Protein AF-A0A4W5KDA5-F1 (afdb_monomer_lite)

Foldseek 3Di:
DVVVVVVVVCVVVCVVVVVVVVVVVVVVVVVVVVVVVVVPPDPCVVVVCVVVVVVVVVVVVVVLLVVVLVVLVVVVVDDPVRVVVVVVVVVVVVVVVVVVVVVVVVVVCVVVVPPPPDPPPDDDDDPPPPCDPVNVVVVVVCVVPPPPPPPPDDDPCPVVCVSVVVVVVVVVVVVVVVVVVVD

Secondary structure (DSSP, 8-state):
-HHHHHHHHHHHHHHHSHHHHHHHHHHHHHHHHHHHHHHTT-TTHHHHHHHHHHHHHHHHHHHHHHHHHHHHHHHHTS-HHHHHHHHHHHHHHHHHHHHHHHHHHHHHHHHH-TTTT----------S----HHHHHHHHHHHHH-GGGGGGS-SSTHHHHHHHHHHHHHHHHHHHHHHHTT-

Organism: NCBI:txid62062

Radius of gyration: 25.66 Å; chains: 1; bounding box: 56×42×74 Å

Sequence (183 aa):
MVSVKVWAYIKGYCKRNGLLTLSVIAVVSGCVLGFSLRSFNLSTQIYFSFPGELLMRMLKMLILPLITSSLMSGLSAMDTKASGRLGVLTITYYLWTTFIAVIVGIILVLVIHPGTGTEKDGHRGGSGPVMTSADALLDLIRYICTPASIYAHTDESDLFLFVFSSGSLAVLWFCVDLIILNQ

InterPro domains:
  IPR001991 Sodium:dicarboxylate symporter [PF00375] (20-163)
  IPR018107 Sodium:dicarboxylate symporter, conserved site [PS00713] (51-65)
  IPR036458 Sodium:dicarboxylate symporter superfamily [G3DSA:1.10.3860.10] (9-165)
  IPR036458 Sodium:dicarboxylate symporter superfamily [SSF118215] (20-165)
  IPR050746 Dicarboxylate/Amino Acid:Cation Symporter [PTHR11958] (9-147)

pLDDT: mean 72.82, std 15.21, range [41.81, 96.31]

Structure (mmCIF, N/CA/C/O backbone):
data_AF-A0A4W5KDA5-F1
#
_entry.id   AF-A0A4W5KDA5-F1
#
loop_
_atom_site.group_PDB
_atom_site.id
_atom_site.type_symbol
_atom_site.label_atom_id
_atom_site.label_alt_id
_atom_site.label_comp_id
_atom_site.label_asym_id
_atom_site.label_entity_id
_atom_site.label_seq_id
_atom_site.pdbx_PDB_ins_code
_atom_site.Cartn_x
_atom_site.Cartn_y
_atom_site.Cartn_z
_atom_site.occupancy
_atom_site.B_iso_or_equiv
_atom_site.auth_seq_id
_atom_site.auth_comp_id
_atom_site.auth_asym_id
_atom_site.auth_atom_id
_atom_site.pdbx_PDB_model_num
ATOM 1 N N . MET A 1 1 ? -18.537 6.347 -42.071 1.00 50.06 1 MET A N 1
ATOM 2 C CA . MET A 1 1 ? -19.867 6.395 -41.411 1.00 50.06 1 MET A CA 1
ATOM 3 C C . MET A 1 1 ? -19.903 5.727 -40.022 1.00 50.06 1 MET A C 1
ATOM 5 O O . MET A 1 1 ? -20.682 6.164 -39.186 1.00 50.06 1 MET A O 1
ATOM 9 N N . VAL A 1 2 ? -19.040 4.739 -39.724 1.00 55.47 2 VAL A N 1
ATOM 10 C CA . VAL A 1 2 ? -18.979 4.035 -38.415 1.00 55.47 2 VAL A CA 1
ATOM 11 C C . VAL A 1 2 ? -18.413 4.899 -37.269 1.00 55.47 2 VAL A C 1
ATOM 13 O O . VAL A 1 2 ? -18.947 4.878 -36.164 1.00 55.47 2 VAL A O 1
ATOM 16 N N . SER A 1 3 ? -17.403 5.734 -37.545 1.00 54.75 3 SER A N 1
ATOM 17 C CA . SER A 1 3 ? -16.702 6.541 -36.524 1.00 54.75 3 SER A CA 1
ATOM 18 C C . SER A 1 3 ? -17.601 7.564 -35.795 1.00 54.75 3 SER A C 1
ATOM 20 O O . SER A 1 3 ? -17.426 7.835 -34.611 1.00 54.75 3 SER A O 1
ATOM 22 N N . VAL A 1 4 ? -18.638 8.081 -36.466 1.00 60.59 4 VAL A N 1
ATOM 23 C CA . VAL A 1 4 ? -19.520 9.130 -35.909 1.00 60.59 4 VAL A CA 1
ATOM 24 C C . VAL A 1 4 ? -20.564 8.552 -34.941 1.00 60.59 4 VAL A C 1
ATOM 26 O O . VAL A 1 4 ? -20.890 9.170 -33.929 1.00 60.59 4 VAL A O 1
ATOM 29 N N . LYS A 1 5 ? -21.054 7.331 -35.206 1.00 56.28 5 LYS A N 1
ATOM 30 C CA . LYS A 1 5 ? -22.003 6.618 -34.328 1.00 56.28 5 LYS A CA 1
ATOM 31 C C . LYS A 1 5 ? -21.339 6.190 -33.013 1.00 56.28 5 LYS A C 1
ATOM 33 O O . LYS A 1 5 ? -21.940 6.320 -31.950 1.00 56.28 5 LYS A O 1
ATOM 38 N N . VAL A 1 6 ? -20.081 5.750 -33.093 1.00 66.38 6 VAL A N 1
ATOM 39 C CA . VAL A 1 6 ? -19.247 5.399 -31.933 1.00 66.38 6 VAL A CA 1
ATOM 40 C C . VAL A 1 6 ? -19.005 6.623 -31.043 1.00 66.38 6 VAL A C 1
ATOM 42 O O . VAL A 1 6 ? -19.158 6.538 -29.826 1.00 66.38 6 VAL A O 1
ATOM 45 N N . TRP A 1 7 ? -18.742 7.790 -31.640 1.00 57.78 7 TRP A N 1
ATOM 46 C CA . TRP A 1 7 ? -18.537 9.041 -30.903 1.00 57.78 7 TRP A CA 1
ATOM 47 C C . TRP A 1 7 ? -19.772 9.468 -30.094 1.00 57.78 7 TRP A C 1
ATOM 49 O O . TRP A 1 7 ? -19.653 9.880 -28.939 1.00 57.78 7 TRP A O 1
ATOM 59 N N . ALA A 1 8 ? -20.974 9.336 -30.663 1.00 61.31 8 ALA A N 1
ATOM 60 C CA . ALA A 1 8 ? -22.219 9.668 -29.968 1.00 61.31 8 ALA A CA 1
ATOM 61 C C . ALA A 1 8 ? -22.507 8.718 -28.787 1.00 61.31 8 ALA A C 1
ATOM 63 O O . ALA A 1 8 ? -22.964 9.165 -27.733 1.00 61.31 8 ALA A O 1
ATOM 64 N N . TYR A 1 9 ? -22.178 7.430 -28.932 1.00 63.41 9 TYR A N 1
ATOM 65 C CA . TYR A 1 9 ? -22.349 6.424 -27.880 1.00 63.41 9 TYR A CA 1
ATOM 66 C C . TYR A 1 9 ? -21.375 6.639 -26.710 1.00 63.41 9 TYR A C 1
ATOM 68 O O . TYR A 1 9 ? -21.785 6.659 -25.547 1.00 63.41 9 TYR A O 1
ATOM 76 N N . ILE A 1 10 ? -20.100 6.910 -27.017 1.00 65.31 10 ILE A N 1
ATOM 77 C CA . ILE A 1 10 ? -19.066 7.251 -26.027 1.00 65.31 10 ILE A CA 1
ATOM 78 C C . ILE A 1 10 ? -19.454 8.515 -25.254 1.00 65.31 10 ILE A C 1
ATOM 80 O O . ILE A 1 10 ? -19.334 8.550 -24.032 1.00 65.31 10 ILE A O 1
ATOM 84 N N . LYS A 1 11 ? -19.988 9.538 -25.933 1.00 63.16 11 LYS A N 1
ATOM 85 C CA . LYS A 1 11 ? -20.404 10.798 -25.296 1.00 63.16 11 LYS A CA 1
ATOM 86 C C . LYS A 1 11 ? -21.561 10.605 -24.304 1.00 63.16 11 LYS A C 1
ATOM 88 O O . LYS A 1 11 ? -21.590 11.265 -23.268 1.00 63.16 11 LYS A O 1
ATOM 93 N N . GLY A 1 12 ? -22.482 9.678 -24.587 1.00 63.09 12 GLY A N 1
ATOM 94 C CA . GLY A 1 12 ? -23.579 9.309 -23.684 1.00 63.09 12 GLY A CA 1
ATOM 95 C C . GLY A 1 12 ? -23.128 8.495 -22.464 1.00 63.09 12 GLY A C 1
ATOM 96 O O . GLY A 1 12 ? -23.604 8.738 -21.355 1.00 63.09 12 GLY A O 1
ATOM 97 N N . TYR A 1 13 ? -22.176 7.573 -22.646 1.00 64.06 13 TYR A N 1
ATOM 98 C CA . TYR A 1 13 ? -21.586 6.778 -21.558 1.00 64.06 13 TYR A CA 1
ATOM 99 C C . TYR A 1 13 ? -20.669 7.613 -20.649 1.00 64.06 13 TYR A C 1
ATOM 101 O O . TYR A 1 13 ? -20.739 7.498 -19.425 1.00 64.06 13 TYR A O 1
ATOM 109 N N . CYS A 1 14 ? -19.875 8.517 -21.231 1.00 61.03 14 CYS A N 1
ATOM 110 C CA . CYS A 1 14 ? -18.950 9.397 -20.511 1.00 61.03 14 CYS A CA 1
ATOM 111 C C . CYS A 1 14 ? -19.680 10.389 -19.583 1.00 61.03 14 CYS A C 1
ATOM 113 O O . CYS A 1 14 ? -19.146 10.791 -18.557 1.00 61.03 14 CYS A O 1
ATOM 115 N N . LYS A 1 15 ? -20.943 10.731 -19.871 1.00 64.25 15 LYS A N 1
ATOM 116 C CA . LYS A 1 15 ? -21.752 11.592 -18.991 1.00 64.25 15 LYS A CA 1
ATOM 117 C C . LYS A 1 15 ? -22.263 10.872 -17.731 1.00 64.25 15 LYS A C 1
ATOM 119 O O . LYS A 1 15 ? -22.527 11.535 -16.736 1.00 64.25 15 LYS A O 1
ATOM 124 N N . ARG A 1 16 ? -22.407 9.539 -17.762 1.00 76.44 16 ARG A N 1
ATOM 125 C CA . ARG A 1 16 ? -22.838 8.734 -16.598 1.00 76.44 16 ARG A CA 1
ATOM 126 C C . ARG A 1 16 ? -21.670 8.148 -15.807 1.00 76.44 16 ARG A C 1
ATOM 128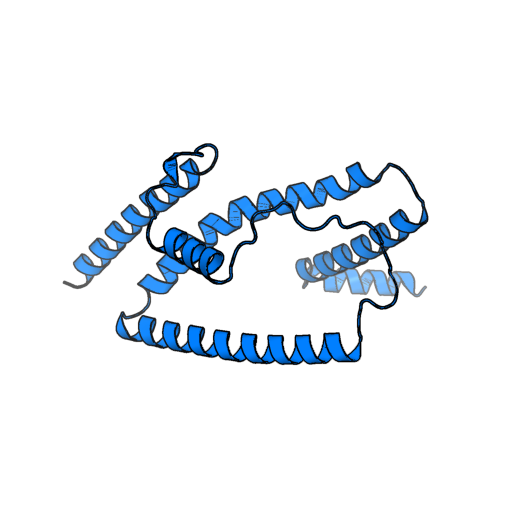 O O . ARG A 1 16 ? -21.709 8.173 -14.587 1.00 76.44 16 ARG A O 1
ATOM 135 N N . ASN A 1 17 ? -20.625 7.681 -16.492 1.00 81.12 17 ASN A N 1
ATOM 136 C CA . ASN A 1 17 ? -19.476 6.990 -15.891 1.00 81.12 17 ASN A CA 1
ATOM 137 C C . ASN A 1 17 ? -18.153 7.711 -16.212 1.00 81.12 17 ASN A C 1
ATOM 139 O O . ASN A 1 17 ? -17.156 7.080 -16.579 1.00 81.12 17 ASN A O 1
ATOM 143 N N . GLY A 1 18 ? -18.161 9.045 -16.139 1.00 76.88 18 GLY A N 1
ATOM 144 C CA . GLY A 1 18 ? -17.074 9.898 -16.633 1.00 76.88 18 GLY A CA 1
ATOM 145 C C . GLY A 1 18 ? -15.719 9.622 -15.991 1.00 76.88 18 GLY A C 1
ATOM 146 O O . GLY A 1 18 ? -14.739 9.455 -16.709 1.00 76.88 18 GLY A O 1
ATOM 147 N N . LEU A 1 19 ? -15.665 9.483 -14.662 1.00 83.31 19 LEU A N 1
ATOM 148 C CA . LEU A 1 19 ? -14.407 9.272 -13.931 1.00 83.31 19 LEU A CA 1
ATOM 149 C C . LEU A 1 19 ? -13.746 7.929 -14.273 1.00 83.31 19 LEU A C 1
ATOM 151 O O . LEU A 1 19 ? -12.569 7.898 -14.620 1.00 83.31 19 LEU A O 1
ATOM 155 N N . LEU A 1 20 ? -14.516 6.836 -14.256 1.00 86.56 20 LEU A N 1
ATOM 156 C CA . LEU A 1 20 ? -14.006 5.491 -1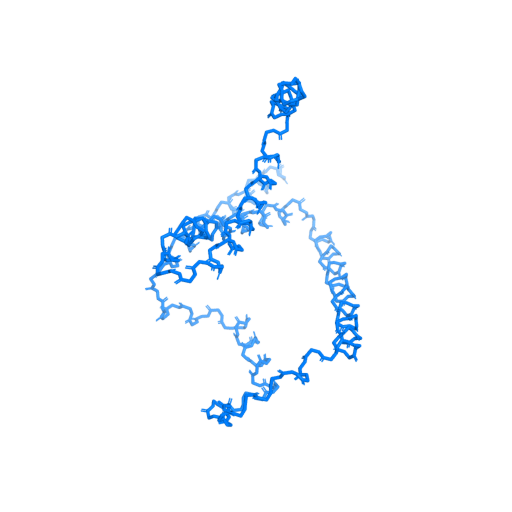4.555 1.00 86.56 20 LEU A CA 1
ATOM 157 C C . LEU A 1 20 ? -13.475 5.393 -15.989 1.00 86.56 20 LEU A C 1
ATOM 159 O O . LEU A 1 20 ? -12.399 4.848 -16.226 1.00 86.56 20 LEU A O 1
ATOM 163 N N . THR A 1 21 ? -14.214 5.956 -16.948 1.00 85.56 21 THR A N 1
ATOM 164 C CA . THR A 1 21 ? -13.823 5.911 -18.363 1.00 85.56 21 THR A CA 1
ATOM 165 C C . THR A 1 21 ? -12.542 6.718 -18.601 1.00 85.56 21 THR A C 1
ATOM 167 O O . THR A 1 21 ? -11.670 6.283 -19.350 1.00 85.56 21 THR A O 1
ATOM 170 N N . LEU A 1 22 ? -12.386 7.858 -17.921 1.00 85.62 22 LEU A N 1
ATOM 171 C CA . LEU A 1 22 ? -11.205 8.716 -18.026 1.00 85.62 22 LEU A CA 1
ATOM 172 C C . LEU A 1 22 ? -9.959 8.043 -17.423 1.00 85.62 22 LEU A C 1
ATOM 174 O O . LEU A 1 22 ? -8.903 8.078 -18.051 1.00 85.62 22 LEU A O 1
ATOM 178 N N . SER A 1 23 ? -10.083 7.341 -16.288 1.00 89.81 23 SER A N 1
ATOM 179 C CA . SER A 1 23 ? -8.983 6.554 -15.701 1.00 89.81 23 SER A CA 1
ATOM 180 C C . SER A 1 23 ? -8.512 5.426 -16.621 1.00 89.81 23 SER A C 1
ATOM 182 O O . SER A 1 23 ? -7.310 5.247 -16.806 1.00 89.81 23 SER A O 1
ATOM 184 N N . VAL A 1 24 ? -9.437 4.696 -17.252 1.00 89.94 24 VAL A N 1
ATOM 185 C CA . VAL A 1 24 ? -9.079 3.620 -18.192 1.00 89.94 24 VAL A CA 1
ATOM 186 C C . VAL A 1 24 ? -8.373 4.185 -19.430 1.00 89.94 24 VAL A C 1
ATOM 188 O O . VAL A 1 24 ? -7.333 3.667 -19.831 1.00 89.94 24 VAL A O 1
ATOM 191 N N . ILE A 1 25 ? -8.877 5.283 -20.006 1.00 88.94 25 ILE A N 1
ATOM 192 C CA . ILE A 1 25 ? -8.243 5.949 -21.157 1.00 88.94 25 ILE A CA 1
ATOM 193 C C . ILE A 1 25 ? -6.855 6.502 -20.785 1.00 88.94 25 ILE A C 1
ATOM 195 O O . ILE A 1 25 ? -5.931 6.429 -21.598 1.00 88.94 25 ILE A O 1
ATOM 199 N N . ALA A 1 26 ? -6.673 7.012 -19.564 1.00 88.06 26 ALA A N 1
ATOM 200 C CA . ALA A 1 26 ? -5.381 7.495 -19.080 1.00 88.06 26 ALA A CA 1
ATOM 201 C C . ALA A 1 26 ? -4.348 6.362 -18.952 1.00 88.06 26 ALA A C 1
ATOM 203 O O . ALA A 1 26 ? -3.217 6.522 -19.401 1.00 88.06 26 ALA A O 1
ATOM 204 N N . VAL A 1 27 ? -4.738 5.194 -18.426 1.00 91.00 27 VAL A N 1
ATOM 205 C CA . VAL A 1 27 ? -3.844 4.025 -18.336 1.00 91.00 27 VAL A CA 1
ATOM 206 C C . VAL A 1 27 ? -3.473 3.517 -19.727 1.00 91.00 27 VAL A C 1
ATOM 208 O O . VAL A 1 27 ? -2.295 3.328 -20.016 1.00 91.00 27 VAL A O 1
ATOM 211 N N . VAL A 1 28 ? -4.455 3.355 -20.621 1.00 91.88 28 VAL A N 1
ATOM 212 C CA . VAL A 1 28 ? -4.205 2.865 -21.986 1.00 91.88 28 VAL A CA 1
ATOM 213 C C . VAL A 1 28 ? -3.315 3.837 -22.763 1.00 91.88 28 VAL A C 1
ATOM 215 O O . VAL A 1 28 ? -2.333 3.413 -23.370 1.00 91.88 28 VAL A O 1
ATOM 218 N N . SER A 1 29 ? -3.608 5.140 -22.718 1.00 87.69 29 SER A N 1
ATOM 219 C CA . SER A 1 29 ? -2.778 6.147 -23.389 1.00 87.69 29 SER A CA 1
ATOM 220 C C . SER A 1 29 ? -1.375 6.236 -22.779 1.00 87.69 29 SER A C 1
ATOM 222 O O . SER A 1 29 ? -0.407 6.310 -23.531 1.00 87.69 29 SER A O 1
ATOM 224 N N . GLY A 1 30 ? -1.233 6.117 -21.453 1.00 87.38 30 GLY A N 1
ATOM 225 C CA . GLY A 1 30 ? 0.057 6.041 -20.763 1.00 87.38 30 GLY A CA 1
ATOM 226 C C . GLY A 1 30 ? 0.895 4.826 -21.174 1.00 87.38 30 GLY A C 1
ATOM 227 O O . GLY A 1 30 ? 2.080 4.974 -21.467 1.00 87.38 30 GLY A O 1
ATOM 228 N N . CYS A 1 31 ? 0.290 3.638 -21.276 1.00 88.19 31 CYS A N 1
ATOM 229 C CA . CYS A 1 31 ? 0.970 2.430 -21.752 1.00 88.19 31 CYS A CA 1
ATOM 230 C C . CYS A 1 31 ? 1.425 2.560 -23.214 1.00 88.19 31 CYS A C 1
ATOM 232 O O . CYS A 1 31 ? 2.563 2.216 -23.534 1.00 88.19 31 CYS A O 1
ATOM 234 N N . VAL A 1 32 ? 0.566 3.086 -24.095 1.00 89.00 32 VAL A N 1
ATOM 235 C CA . VAL A 1 32 ? 0.889 3.288 -25.518 1.00 89.00 32 VAL A CA 1
ATOM 236 C C . VAL A 1 32 ? 2.013 4.310 -25.681 1.00 89.00 32 VAL A C 1
ATOM 238 O O . VAL A 1 32 ? 2.981 4.045 -26.394 1.00 89.00 32 VAL A O 1
ATOM 241 N N . LEU A 1 33 ? 1.933 5.447 -24.984 1.00 83.94 33 LEU A N 1
ATOM 242 C CA . LEU A 1 33 ? 2.982 6.467 -24.992 1.00 83.94 33 LEU A CA 1
ATOM 243 C C . LEU A 1 33 ? 4.296 5.912 -24.427 1.00 83.94 33 LEU A C 1
ATOM 245 O O . LEU A 1 33 ? 5.340 6.109 -25.043 1.00 83.94 33 LEU A O 1
ATOM 249 N N . GLY A 1 34 ? 4.256 5.153 -23.327 1.00 84.81 34 GLY A N 1
ATOM 250 C CA . GLY A 1 34 ? 5.433 4.515 -22.731 1.00 84.81 34 GLY A CA 1
ATOM 251 C C . GLY A 1 34 ? 6.124 3.516 -23.666 1.00 84.81 34 GLY A C 1
ATOM 252 O O . GLY A 1 34 ? 7.349 3.538 -23.801 1.00 84.81 34 GLY A O 1
ATOM 253 N N . PHE A 1 35 ? 5.349 2.687 -24.371 1.00 85.19 35 PHE A N 1
ATOM 254 C CA . PHE A 1 35 ? 5.884 1.752 -25.363 1.00 85.19 35 PHE A CA 1
ATOM 255 C C . PHE A 1 35 ? 6.451 2.481 -26.590 1.00 85.19 35 PHE A C 1
ATOM 257 O O . PHE A 1 35 ? 7.549 2.171 -27.053 1.00 85.19 35 PHE A O 1
ATOM 264 N N . SER A 1 36 ? 5.751 3.508 -27.078 1.00 80.62 36 SER A N 1
ATOM 265 C CA . SER A 1 36 ? 6.198 4.305 -28.222 1.00 80.62 36 SER A CA 1
ATOM 266 C C . SER A 1 36 ? 7.490 5.075 -27.904 1.00 80.62 36 SER A C 1
ATOM 268 O O . SER A 1 36 ? 8.415 5.076 -28.711 1.00 80.62 36 SER A O 1
ATOM 270 N N . LEU A 1 37 ? 7.616 5.653 -26.703 1.00 76.75 37 LEU A N 1
ATOM 271 C CA . LEU A 1 37 ? 8.825 6.343 -26.227 1.00 76.75 37 LEU A CA 1
ATOM 272 C C . LEU A 1 37 ? 10.037 5.403 -26.122 1.00 76.75 37 LEU A C 1
ATOM 274 O O . LEU A 1 37 ? 11.155 5.810 -26.436 1.00 76.75 37 LEU A O 1
ATOM 278 N N . ARG A 1 38 ? 9.827 4.137 -25.727 1.00 75.38 38 ARG A N 1
ATOM 279 C CA . ARG A 1 38 ? 10.877 3.100 -25.714 1.00 75.38 38 ARG A CA 1
ATOM 280 C C . ARG A 1 38 ? 11.423 2.831 -27.121 1.00 75.38 38 ARG A C 1
ATOM 282 O O . ARG A 1 38 ? 12.616 2.583 -27.267 1.00 75.38 38 ARG A O 1
ATOM 289 N N . SER A 1 39 ? 10.567 2.903 -28.141 1.00 74.56 39 SER A N 1
ATOM 290 C CA . SER A 1 39 ? 10.936 2.634 -29.534 1.00 74.56 39 SER A CA 1
ATOM 291 C C . SER A 1 39 ? 11.741 3.763 -30.191 1.00 74.56 39 SER A C 1
ATOM 293 O O . SER A 1 39 ? 12.499 3.487 -31.115 1.00 74.56 39 SER A O 1
ATOM 295 N N . PHE A 1 40 ? 11.600 5.015 -29.733 1.00 71.81 40 PHE A N 1
ATOM 296 C CA . PHE A 1 40 ? 12.205 6.194 -30.378 1.00 71.81 40 PHE A CA 1
ATOM 297 C C . PHE A 1 40 ? 13.528 6.689 -29.754 1.00 71.81 40 PHE A C 1
ATOM 299 O O . PHE A 1 40 ? 14.052 7.696 -30.215 1.00 71.81 40 PHE A O 1
ATOM 306 N N . ASN A 1 41 ? 14.093 5.991 -28.755 1.00 64.19 41 ASN A N 1
ATOM 307 C CA . ASN A 1 41 ? 15.459 6.196 -28.220 1.00 64.19 41 ASN A CA 1
ATOM 308 C C . ASN A 1 41 ? 15.884 7.680 -28.036 1.00 64.19 41 ASN A C 1
ATOM 310 O O . ASN A 1 41 ? 16.941 8.101 -28.502 1.00 64.19 41 ASN A O 1
ATOM 314 N N . LEU A 1 42 ? 15.053 8.497 -27.374 1.00 58.12 42 LEU A N 1
ATOM 315 C CA . LEU A 1 42 ? 15.283 9.944 -27.247 1.00 58.12 42 LEU A CA 1
ATOM 316 C C . LEU A 1 42 ? 15.249 10.454 -25.799 1.00 58.12 42 LEU A C 1
ATOM 318 O O . LEU A 1 42 ? 14.437 10.032 -24.975 1.00 58.12 42 LEU A O 1
ATOM 322 N N . SER A 1 43 ? 16.127 11.435 -25.554 1.00 58.66 43 SER A N 1
ATOM 323 C CA . SER A 1 43 ? 16.443 12.183 -24.319 1.00 58.66 43 SER A CA 1
ATOM 324 C C . SER A 1 43 ? 15.259 12.925 -23.651 1.00 58.66 43 SER A C 1
ATOM 326 O O . SER A 1 43 ? 15.431 13.730 -22.740 1.00 58.66 43 SER A O 1
ATOM 328 N N . THR A 1 44 ? 14.024 12.679 -24.090 1.00 59.22 44 THR A N 1
ATOM 329 C CA . THR A 1 44 ? 12.811 13.409 -23.683 1.00 59.22 44 THR A CA 1
ATOM 330 C C . THR A 1 44 ? 12.063 12.756 -22.513 1.00 59.22 44 THR A C 1
ATOM 332 O O . THR A 1 44 ? 10.985 13.214 -22.138 1.00 59.22 44 THR A O 1
ATOM 335 N N . GLN A 1 45 ? 12.617 11.698 -21.904 1.00 62.47 45 GLN A N 1
ATOM 336 C CA . GLN A 1 45 ? 11.968 10.951 -20.813 1.00 62.47 45 GLN A CA 1
ATOM 337 C C . GLN A 1 45 ? 11.717 11.784 -19.547 1.00 62.47 45 GLN A C 1
ATOM 339 O O . GLN A 1 45 ? 10.753 11.532 -18.828 1.00 62.47 45 GLN A O 1
ATOM 344 N N . ILE A 1 46 ? 12.548 12.797 -19.288 1.00 64.25 46 ILE A N 1
ATOM 345 C CA . ILE A 1 46 ? 12.480 13.595 -18.055 1.00 64.25 46 ILE A CA 1
ATOM 346 C C . ILE A 1 46 ? 11.169 14.3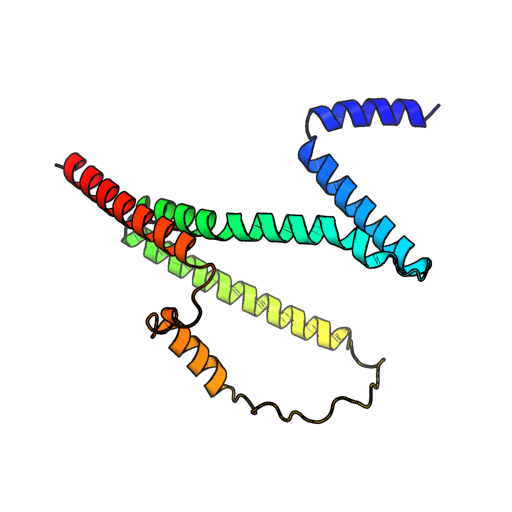99 -17.989 1.00 64.25 46 ILE A C 1
ATOM 348 O O . ILE A 1 46 ? 10.544 14.477 -16.934 1.00 64.25 46 ILE A O 1
ATOM 352 N N . TYR A 1 47 ? 10.697 14.926 -19.122 1.00 68.44 47 TYR A N 1
ATOM 353 C CA . TYR A 1 47 ? 9.480 15.743 -19.172 1.00 68.44 47 TYR A CA 1
ATOM 354 C C . TYR A 1 47 ? 8.190 14.922 -19.017 1.00 68.44 47 TYR A C 1
ATOM 356 O O . TYR A 1 47 ? 7.203 15.432 -18.493 1.00 68.44 47 TYR A O 1
ATOM 364 N N . PHE A 1 48 ? 8.183 13.650 -19.436 1.00 72.31 48 PHE A N 1
ATOM 365 C CA . PHE A 1 48 ? 6.989 12.798 -19.359 1.00 72.31 48 PHE A CA 1
ATOM 366 C C . PHE A 1 48 ? 6.752 12.213 -17.956 1.00 72.31 48 PHE A C 1
ATOM 368 O O . PHE A 1 48 ? 5.608 11.976 -17.576 1.00 72.31 48 PHE A O 1
ATOM 375 N N . SER A 1 49 ? 7.808 12.024 -17.157 1.00 76.38 49 SER A N 1
ATOM 376 C CA . SER A 1 49 ? 7.693 11.523 -15.776 1.00 76.38 49 SER A CA 1
ATOM 377 C C . SER A 1 49 ? 7.248 12.593 -14.770 1.00 76.38 49 SER A C 1
ATOM 379 O O . SER A 1 49 ? 6.730 12.257 -13.706 1.00 76.38 49 SER A O 1
ATOM 381 N N . PHE A 1 50 ? 7.397 13.875 -15.115 1.00 82.50 50 PHE A N 1
ATOM 382 C CA . PHE A 1 50 ? 7.041 15.011 -14.263 1.00 82.50 50 PHE A CA 1
ATOM 383 C C . PHE A 1 50 ? 5.578 15.008 -13.756 1.00 82.50 50 PHE A C 1
ATOM 385 O O . PHE A 1 50 ? 5.379 15.111 -12.545 1.00 82.50 50 PHE A O 1
ATOM 392 N N . PRO A 1 51 ? 4.534 14.824 -14.598 1.00 84.19 51 PRO A N 1
ATOM 393 C CA . PRO A 1 51 ? 3.150 14.767 -14.109 1.00 84.19 51 PRO A CA 1
ATOM 394 C C . PRO A 1 51 ? 2.870 13.574 -13.179 1.00 84.19 51 PRO A C 1
ATOM 396 O O . PRO A 1 51 ? 2.013 13.673 -12.301 1.00 84.19 51 PRO A O 1
ATOM 399 N N . GLY A 1 52 ? 3.584 12.455 -13.344 1.00 84.12 52 GLY A N 1
ATOM 400 C CA . GLY A 1 52 ? 3.444 11.281 -12.476 1.00 84.12 52 GLY A CA 1
ATOM 401 C C . GLY A 1 52 ? 4.080 11.481 -11.100 1.00 84.12 52 GLY A C 1
ATOM 402 O O . GLY A 1 52 ? 3.509 11.073 -10.089 1.00 84.12 52 GLY A O 1
ATOM 403 N N . GLU A 1 53 ? 5.234 12.149 -11.053 1.00 86.94 53 GLU A N 1
ATOM 404 C CA . GLU A 1 53 ? 5.925 12.495 -9.806 1.00 86.94 53 GLU A CA 1
ATOM 405 C C . GLU A 1 53 ? 5.086 13.469 -8.966 1.00 86.94 53 GLU A C 1
ATOM 407 O O . GLU A 1 53 ? 4.811 13.196 -7.796 1.00 86.94 53 GLU A O 1
ATOM 412 N N . LEU A 1 54 ? 4.541 14.513 -9.599 1.00 89.00 54 LEU A N 1
ATOM 413 C CA . LEU A 1 54 ? 3.680 15.498 -8.945 1.00 89.00 54 LEU A CA 1
ATOM 414 C C . LEU A 1 54 ? 2.399 14.860 -8.374 1.00 89.00 54 LEU A C 1
ATOM 416 O O . LEU A 1 54 ? 2.022 15.143 -7.234 1.00 89.00 54 LEU A O 1
ATOM 420 N N . LEU A 1 55 ? 1.773 13.934 -9.112 1.00 90.44 55 LEU A N 1
ATOM 421 C CA . LEU A 1 55 ? 0.617 13.165 -8.631 1.00 90.44 55 LEU A CA 1
ATOM 422 C C . LEU A 1 55 ? 0.976 12.295 -7.420 1.00 90.44 55 LEU A C 1
ATOM 424 O O . LEU A 1 55 ? 0.252 12.286 -6.424 1.00 90.44 55 LEU A O 1
ATOM 428 N N . MET A 1 56 ? 2.104 11.583 -7.478 1.00 88.88 56 MET A N 1
ATOM 429 C CA . MET A 1 56 ? 2.565 10.749 -6.367 1.00 88.88 56 MET A CA 1
ATOM 430 C C . MET A 1 56 ? 2.880 11.575 -5.119 1.00 88.88 56 MET A C 1
ATOM 432 O O . MET A 1 56 ? 2.621 11.110 -4.009 1.00 88.88 56 MET A O 1
ATOM 436 N N . ARG A 1 57 ? 3.415 12.790 -5.279 1.00 87.88 57 ARG A N 1
ATOM 437 C CA . ARG A 1 57 ? 3.691 13.699 -4.162 1.00 87.88 57 ARG A CA 1
ATOM 438 C C . ARG A 1 57 ? 2.404 14.203 -3.509 1.00 87.88 57 ARG A C 1
ATOM 440 O O . ARG A 1 57 ? 2.291 14.159 -2.286 1.00 87.88 57 ARG A O 1
ATOM 447 N N . MET A 1 58 ? 1.404 14.578 -4.311 1.00 89.50 58 MET A N 1
ATOM 448 C CA . MET A 1 58 ? 0.084 14.977 -3.806 1.00 89.50 58 MET A CA 1
ATOM 449 C C . MET A 1 58 ? -0.629 13.839 -3.058 1.00 89.50 58 MET A C 1
ATOM 451 O O . MET A 1 58 ? -1.156 14.061 -1.969 1.00 89.50 58 MET A O 1
ATOM 455 N N . LEU A 1 59 ? -0.608 12.607 -3.587 1.00 90.44 59 LEU A N 1
ATOM 456 C CA . LEU A 1 59 ? -1.232 11.454 -2.921 1.00 90.44 59 LEU A CA 1
ATOM 457 C C . LEU A 1 59 ? -0.553 11.104 -1.590 1.00 90.44 59 LEU A C 1
ATOM 459 O O . LEU A 1 59 ? -1.244 10.794 -0.620 1.00 90.44 59 LEU A O 1
ATOM 463 N N . LYS A 1 60 ? 0.783 11.178 -1.513 1.00 80.62 60 LYS A N 1
ATOM 464 C CA . LYS A 1 60 ? 1.526 10.892 -0.274 1.00 80.62 60 LYS A CA 1
ATOM 465 C C . LYS A 1 60 ? 1.232 11.893 0.847 1.00 80.62 60 LYS A C 1
ATOM 467 O O . LYS A 1 60 ? 1.165 11.492 2.004 1.00 80.62 60 LYS A O 1
ATOM 472 N N . MET A 1 61 ? 1.012 13.167 0.523 1.00 84.50 61 MET A N 1
ATOM 473 C CA . MET A 1 61 ? 0.657 14.174 1.531 1.00 84.50 61 MET A CA 1
ATOM 474 C C . MET A 1 61 ? -0.759 13.959 2.093 1.00 84.50 61 MET A C 1
ATOM 476 O O . MET A 1 61 ? -1.026 14.271 3.249 1.00 84.50 61 MET A O 1
ATOM 480 N N . LEU A 1 62 ? -1.660 13.390 1.286 1.00 86.50 62 LEU A N 1
ATOM 481 C CA . LEU A 1 62 ? -3.063 13.166 1.636 1.00 86.50 62 LEU A CA 1
ATOM 482 C C . LEU A 1 62 ? -3.311 11.813 2.327 1.00 86.50 62 LEU A C 1
ATOM 484 O O . LEU A 1 62 ? -4.175 11.722 3.198 1.00 86.50 62 LEU A O 1
ATOM 488 N N . ILE A 1 63 ? -2.554 10.767 1.984 1.00 89.31 63 ILE A N 1
ATOM 489 C CA . ILE A 1 63 ? -2.763 9.420 2.534 1.00 89.31 63 ILE A CA 1
ATOM 490 C C . ILE A 1 63 ? -2.491 9.357 4.044 1.00 89.31 63 ILE A C 1
ATOM 492 O O . ILE A 1 63 ? -3.258 8.744 4.784 1.00 89.31 63 ILE A O 1
ATOM 496 N N . LEU A 1 64 ? -1.440 10.035 4.512 1.00 80.50 64 LEU A N 1
ATOM 497 C CA . LEU A 1 64 ? -1.005 10.004 5.906 1.00 80.50 64 LEU A CA 1
ATOM 498 C C . LEU A 1 64 ? -2.078 10.545 6.887 1.00 80.50 64 LEU A C 1
ATOM 500 O O . LEU A 1 64 ? -2.431 9.815 7.815 1.00 80.50 64 LEU A O 1
ATOM 504 N N . PRO A 1 65 ? -2.661 11.752 6.697 1.00 76.50 65 PRO A N 1
ATOM 505 C CA . PRO A 1 65 ? -3.712 12.271 7.583 1.00 76.50 65 PRO A CA 1
ATOM 506 C C . PRO A 1 65 ? -5.076 11.578 7.415 1.00 76.50 65 PRO A C 1
ATOM 508 O O . PRO A 1 65 ? -5.849 11.489 8.373 1.00 76.50 65 PRO A O 1
ATOM 511 N N . LEU A 1 66 ? -5.401 11.071 6.220 1.00 85.88 66 LEU A N 1
ATOM 512 C CA . LEU A 1 66 ? -6.665 10.358 6.002 1.00 85.88 66 LEU A CA 1
ATOM 513 C C . LEU A 1 66 ? -6.691 8.995 6.690 1.00 85.88 66 LEU A C 1
ATOM 515 O O . LEU A 1 66 ? -7.718 8.616 7.248 1.00 85.88 66 LEU A O 1
ATOM 519 N N . ILE A 1 67 ? -5.573 8.264 6.681 1.00 86.44 67 ILE A N 1
ATOM 520 C CA . ILE A 1 67 ? -5.505 6.959 7.343 1.00 86.44 67 ILE A CA 1
ATOM 521 C C . ILE A 1 67 ? -5.664 7.124 8.856 1.00 86.44 67 ILE A C 1
ATOM 523 O O . ILE A 1 67 ? -6.464 6.413 9.459 1.00 86.44 67 ILE A O 1
ATOM 527 N N . THR A 1 68 ? -4.956 8.067 9.484 1.00 76.75 68 THR A N 1
ATOM 528 C CA . THR A 1 68 ? -5.015 8.229 10.947 1.00 76.75 68 THR A CA 1
ATOM 529 C C . THR A 1 68 ? -6.396 8.662 11.432 1.00 76.75 68 THR A C 1
ATOM 531 O O . THR A 1 68 ? -6.918 8.072 12.377 1.00 76.75 68 THR A O 1
ATOM 534 N N . SER A 1 69 ? -7.029 9.628 10.762 1.00 77.62 69 SER A N 1
ATOM 535 C CA . SER A 1 69 ? -8.389 10.075 11.096 1.00 77.62 69 SER A CA 1
ATOM 536 C C . SER A 1 69 ? -9.441 8.981 10.872 1.00 77.62 69 SER A C 1
ATOM 538 O O . SER A 1 69 ? -10.302 8.771 11.730 1.00 77.62 69 SER A O 1
ATOM 540 N N . SER A 1 70 ? -9.341 8.230 9.770 1.00 83.69 70 SER A N 1
ATOM 541 C CA . SER A 1 70 ? -10.252 7.119 9.474 1.00 83.69 70 SER A CA 1
ATOM 542 C C . SER A 1 70 ? -10.115 5.972 10.475 1.00 83.69 70 SER A C 1
ATOM 544 O O . SER A 1 70 ? -11.133 5.440 10.920 1.00 83.69 70 SER A O 1
ATOM 546 N N . LEU A 1 71 ? -8.888 5.610 10.863 1.00 84.50 71 LEU A N 1
ATOM 547 C CA . LEU A 1 71 ? -8.652 4.571 11.865 1.00 84.50 71 LEU A CA 1
ATOM 548 C C . LEU A 1 71 ? -9.175 4.995 13.240 1.00 84.50 71 LEU A C 1
ATOM 550 O O . LEU A 1 71 ? -9.844 4.209 13.902 1.00 84.50 71 LEU A O 1
ATOM 554 N N . MET A 1 72 ? -8.931 6.242 13.650 1.00 77.12 72 MET A N 1
ATOM 555 C CA . MET A 1 72 ? -9.373 6.745 14.952 1.00 77.12 72 MET A CA 1
ATOM 556 C C . MET A 1 72 ? -10.904 6.768 15.071 1.00 77.12 72 MET A C 1
ATOM 558 O O . MET A 1 72 ? -11.460 6.241 16.034 1.00 77.12 72 MET A O 1
ATOM 562 N N . SER A 1 73 ? -11.597 7.307 14.060 1.00 77.31 73 SER A N 1
ATOM 563 C CA . SER A 1 73 ? -13.066 7.311 14.015 1.00 77.31 73 SER A CA 1
ATOM 564 C C . SER A 1 73 ? -13.643 5.891 13.930 1.00 77.31 73 SER A C 1
ATOM 566 O O . SER A 1 73 ? -14.609 5.579 14.625 1.00 77.31 73 SER A O 1
ATOM 568 N N . GLY A 1 74 ? -13.017 5.008 13.143 1.00 82.38 74 GLY A N 1
ATOM 569 C CA . GLY A 1 74 ? -13.443 3.614 13.006 1.00 82.38 74 GLY A CA 1
ATOM 570 C C . GLY A 1 74 ? -13.307 2.805 14.297 1.00 82.38 74 GLY A C 1
ATOM 571 O O . GLY A 1 74 ? -14.176 1.993 14.605 1.00 82.38 74 GLY A O 1
ATOM 572 N N . LEU A 1 75 ? -12.252 3.047 15.080 1.00 76.69 75 LEU A N 1
ATOM 573 C CA . LEU A 1 75 ? -12.040 2.378 16.365 1.00 76.69 75 LEU A CA 1
ATOM 574 C C . LEU A 1 75 ? -12.927 2.952 17.479 1.00 76.69 75 LEU A C 1
ATOM 576 O O . LEU A 1 75 ? -13.389 2.188 18.320 1.00 76.69 75 LEU A O 1
ATOM 580 N N . SER A 1 76 ? -13.212 4.260 17.468 1.00 76.19 76 SER A N 1
ATOM 581 C CA . SER A 1 76 ? -14.079 4.907 18.467 1.00 76.19 76 SER A CA 1
ATOM 582 C C . SER A 1 76 ? -15.549 4.486 18.370 1.00 76.19 76 SER A C 1
ATOM 584 O O . SER A 1 76 ? -16.265 4.573 19.363 1.00 76.19 76 SER A O 1
ATOM 586 N N . ALA A 1 77 ? -16.017 4.063 17.194 1.00 77.25 77 ALA A N 1
ATOM 587 C CA . ALA A 1 77 ? -17.402 3.640 16.980 1.00 77.25 77 ALA A CA 1
ATOM 588 C C . ALA A 1 77 ? -17.676 2.183 17.407 1.00 77.25 77 ALA A C 1
ATOM 590 O O . ALA A 1 77 ? -18.816 1.729 17.333 1.00 77.25 77 ALA A O 1
ATOM 591 N N . MET A 1 78 ? -16.644 1.432 17.805 1.00 74.56 78 MET A N 1
ATOM 592 C CA . MET A 1 78 ? -16.727 -0.001 18.093 1.00 74.56 78 MET A CA 1
ATOM 593 C C . MET A 1 78 ? -16.496 -0.284 19.580 1.00 74.56 78 MET A C 1
ATOM 595 O O . MET A 1 78 ? -15.544 0.212 20.176 1.00 74.56 78 MET A O 1
ATOM 599 N N . ASP A 1 79 ? -17.316 -1.159 20.168 1.00 82.12 79 ASP A N 1
ATOM 600 C CA . ASP A 1 79 ? -17.104 -1.654 21.531 1.00 82.12 79 ASP A CA 1
ATOM 601 C C . ASP A 1 79 ? -15.726 -2.316 21.691 1.00 82.12 79 ASP A C 1
ATOM 603 O O . ASP A 1 79 ? -15.258 -3.063 20.824 1.00 82.12 79 ASP A O 1
ATOM 607 N N . THR A 1 80 ? -15.106 -2.140 22.860 1.00 75.69 80 THR A N 1
ATOM 608 C CA . THR A 1 80 ? -13.775 -2.689 23.192 1.00 75.69 80 THR A CA 1
ATOM 609 C C . THR A 1 80 ? -13.670 -4.206 22.986 1.00 75.69 80 THR A C 1
ATOM 611 O O . THR A 1 80 ? -12.635 -4.706 22.545 1.00 75.69 80 THR A O 1
ATOM 614 N N . LYS A 1 81 ? -14.754 -4.961 23.219 1.00 78.88 81 LYS A N 1
ATOM 615 C CA . LYS A 1 81 ? -14.813 -6.413 22.952 1.00 78.88 81 LYS A CA 1
ATOM 616 C C . LYS A 1 81 ? -14.959 -6.757 21.465 1.00 78.88 81 LYS A C 1
ATOM 618 O O . LYS A 1 81 ? -14.467 -7.799 21.029 1.00 78.88 81 LYS A O 1
ATOM 623 N N . ALA A 1 82 ? -15.640 -5.914 20.690 1.00 76.38 82 ALA A N 1
ATOM 624 C CA . ALA A 1 82 ? -15.837 -6.115 19.256 1.00 76.38 82 ALA A CA 1
ATOM 625 C C . ALA A 1 82 ? -14.553 -5.801 18.471 1.00 76.38 82 ALA A C 1
ATOM 627 O O . ALA A 1 82 ? -14.156 -6.591 17.613 1.00 76.38 82 ALA A O 1
ATOM 628 N N . SER A 1 83 ? -13.855 -4.720 18.841 1.00 79.62 83 SER A N 1
ATOM 629 C CA . SER A 1 83 ? -12.574 -4.313 18.247 1.00 79.62 83 SER A CA 1
ATOM 630 C C . SER A 1 83 ? -11.515 -5.425 18.323 1.00 79.62 83 SER A C 1
ATOM 632 O O . SER A 1 83 ? -10.898 -5.774 17.315 1.00 79.62 83 SER A O 1
ATOM 634 N N . GLY A 1 84 ? -11.392 -6.097 19.476 1.00 80.44 84 GLY A N 1
ATOM 635 C CA . GLY A 1 84 ? -10.462 -7.221 19.643 1.00 80.44 84 GLY A CA 1
ATOM 636 C C . GLY A 1 84 ? -10.764 -8.421 18.733 1.00 80.44 84 GLY A C 1
ATOM 637 O O . GLY A 1 84 ? -9.848 -8.998 18.146 1.00 80.44 84 GLY A O 1
ATOM 638 N N . ARG A 1 85 ? -12.043 -8.787 18.551 1.00 83.81 85 ARG A N 1
ATOM 639 C CA . ARG A 1 85 ? -12.434 -9.906 17.667 1.00 83.81 85 ARG A CA 1
ATOM 640 C C . ARG A 1 85 ? -12.208 -9.580 16.191 1.00 83.81 85 ARG A C 1
ATOM 642 O O . ARG A 1 85 ? -11.756 -10.453 15.453 1.00 83.81 85 ARG A O 1
ATOM 649 N N . LEU A 1 86 ? -12.485 -8.344 15.773 1.00 86.44 86 LEU A N 1
ATOM 650 C CA . LEU A 1 86 ? -12.214 -7.878 14.410 1.00 86.44 86 LEU A CA 1
ATOM 651 C C . LEU A 1 86 ? -10.708 -7.841 14.117 1.00 86.44 86 LEU A C 1
ATOM 653 O O . LEU A 1 86 ? -10.286 -8.275 13.044 1.00 86.44 86 LEU A O 1
ATOM 657 N N . GLY A 1 87 ? -9.892 -7.406 15.083 1.00 84.81 87 GLY A N 1
ATOM 658 C CA . GLY A 1 87 ? -8.433 -7.428 14.976 1.00 84.81 87 GLY A CA 1
ATOM 659 C C . GLY A 1 87 ? -7.881 -8.845 14.806 1.00 84.81 87 GLY A C 1
ATOM 660 O O . GLY A 1 87 ? -7.143 -9.104 13.858 1.00 84.81 87 GLY A O 1
ATOM 661 N N . VAL A 1 88 ? -8.298 -9.787 15.662 1.00 89.88 88 VAL A N 1
ATOM 662 C CA . VAL A 1 88 ? -7.872 -11.196 15.564 1.00 89.88 88 VAL A CA 1
ATOM 663 C C . VAL A 1 88 ? -8.295 -11.811 14.230 1.00 89.88 88 VAL A C 1
ATOM 665 O O . VAL A 1 88 ? -7.470 -12.434 13.566 1.00 89.88 88 VAL A O 1
ATOM 668 N N . LEU A 1 89 ? -9.539 -11.587 13.789 1.00 89.25 89 LEU A N 1
ATOM 669 C CA . LEU A 1 89 ? -10.016 -12.074 12.492 1.00 89.25 89 LEU A CA 1
ATOM 670 C C . LEU A 1 89 ? -9.169 -11.526 11.336 1.00 89.25 89 LEU A C 1
ATOM 672 O O . LEU A 1 89 ? -8.793 -12.279 10.440 1.00 89.25 89 LEU A O 1
ATOM 676 N N . THR A 1 90 ? -8.830 -10.236 11.380 1.00 88.69 90 THR A N 1
ATOM 677 C CA . THR A 1 90 ? -8.012 -9.577 10.353 1.00 88.69 90 THR A CA 1
ATOM 678 C C . THR A 1 90 ? -6.592 -10.140 10.320 1.00 88.69 90 THR A C 1
ATOM 680 O O . THR A 1 90 ? -6.090 -10.458 9.244 1.00 88.69 90 THR A O 1
ATOM 683 N N . ILE A 1 91 ? -5.956 -10.324 11.483 1.00 91.81 91 ILE A N 1
ATOM 684 C CA . ILE A 1 91 ? -4.605 -10.896 11.586 1.00 91.81 91 ILE A CA 1
ATOM 685 C C . ILE A 1 91 ? -4.591 -12.332 11.057 1.00 91.81 91 ILE A C 1
ATOM 687 O O . ILE A 1 91 ? -3.761 -12.666 10.212 1.00 91.81 91 ILE A O 1
ATOM 691 N N . THR A 1 92 ? -5.526 -13.178 11.500 1.00 93.69 92 THR A N 1
ATOM 692 C CA . THR A 1 92 ? -5.619 -14.567 11.030 1.00 93.69 92 THR A CA 1
ATOM 693 C C . THR A 1 92 ? -5.874 -14.633 9.524 1.00 93.69 92 THR A C 1
ATOM 695 O O . THR A 1 92 ? -5.219 -15.408 8.830 1.00 93.69 92 THR A O 1
ATOM 698 N N . TYR A 1 93 ? -6.767 -13.789 8.997 1.00 92.12 93 TYR A N 1
ATOM 699 C CA . TYR A 1 93 ? -7.035 -13.707 7.562 1.00 92.12 93 TYR A CA 1
ATOM 700 C C . TYR A 1 93 ? -5.796 -13.269 6.766 1.00 92.12 93 TYR A C 1
ATOM 702 O O . TYR A 1 93 ? -5.476 -13.873 5.740 1.00 92.12 93 TYR A O 1
ATOM 710 N N . TYR A 1 94 ? -5.058 -12.264 7.253 1.00 92.25 94 TYR A N 1
ATOM 711 C CA . TYR A 1 94 ? -3.852 -11.762 6.594 1.00 92.25 94 TYR A CA 1
ATOM 712 C C . TYR A 1 94 ? -2.724 -12.803 6.569 1.00 92.25 94 TYR A C 1
ATOM 714 O O . TYR A 1 94 ? -2.083 -13.009 5.538 1.00 92.25 94 TYR A O 1
ATOM 722 N N . LEU A 1 95 ? -2.510 -13.520 7.675 1.00 93.19 95 LEU A N 1
ATOM 723 C CA . LEU A 1 95 ? -1.537 -14.614 7.732 1.00 93.19 95 LEU A CA 1
ATOM 724 C C . LEU A 1 95 ? -1.897 -15.744 6.762 1.00 93.19 95 LEU A C 1
ATOM 726 O O . LEU A 1 95 ? -1.033 -16.252 6.053 1.00 93.19 95 LEU A O 1
ATOM 730 N N . TRP A 1 96 ? -3.178 -16.105 6.677 1.00 95.94 96 TRP A N 1
ATOM 731 C CA . TRP A 1 96 ? -3.626 -17.163 5.776 1.00 95.94 96 TRP A CA 1
ATOM 732 C C . TRP A 1 96 ? -3.435 -16.789 4.300 1.00 95.94 96 TRP A C 1
ATOM 734 O O . TRP A 1 96 ? -2.881 -17.567 3.523 1.00 95.94 96 TRP A O 1
ATOM 744 N N . THR A 1 97 ? -3.839 -15.576 3.905 1.00 94.31 97 THR A N 1
ATOM 745 C CA . THR A 1 97 ? -3.706 -15.126 2.510 1.00 94.31 97 THR A CA 1
ATOM 746 C C . THR A 1 97 ? -2.245 -14.914 2.104 1.00 94.31 97 THR A C 1
ATOM 748 O O . THR A 1 97 ? -1.859 -15.284 0.997 1.00 94.31 97 THR A O 1
ATOM 751 N N . THR A 1 98 ? -1.399 -14.387 2.999 1.00 94.62 9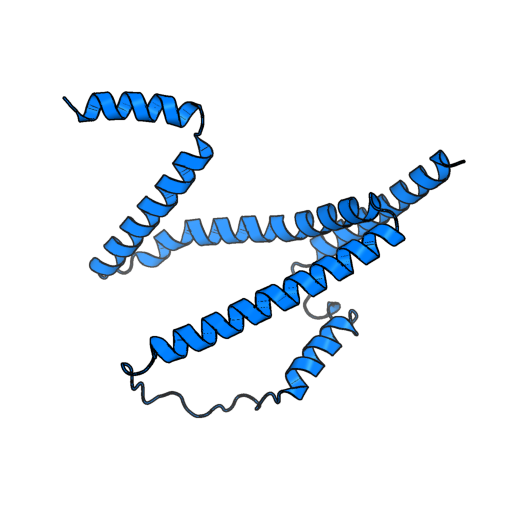8 THR A N 1
ATOM 752 C CA . THR A 1 98 ? 0.040 -14.224 2.725 1.00 94.62 98 THR A CA 1
ATOM 753 C C . THR A 1 98 ? 0.735 -15.571 2.576 1.00 94.62 98 THR A C 1
ATOM 755 O O . THR A 1 98 ? 1.524 -15.736 1.649 1.00 94.62 98 THR A O 1
ATOM 758 N N . PHE A 1 99 ? 0.391 -16.560 3.404 1.00 96.00 99 PHE A N 1
ATOM 759 C CA . PHE A 1 99 ? 0.921 -17.916 3.279 1.00 96.00 99 PHE A CA 1
ATOM 760 C C . PHE A 1 99 ? 0.580 -18.545 1.921 1.00 96.00 99 PHE A C 1
ATOM 762 O O . PHE A 1 99 ? 1.469 -19.043 1.229 1.00 96.00 99 PHE A O 1
ATOM 769 N N . ILE A 1 100 ? -0.684 -18.450 1.489 1.00 95.81 100 ILE A N 1
ATOM 770 C CA . ILE A 1 100 ? -1.110 -18.933 0.167 1.00 95.81 100 ILE A CA 1
ATOM 771 C C . ILE A 1 100 ? -0.378 -18.178 -0.952 1.00 95.81 100 ILE A C 1
ATOM 773 O O . ILE A 1 100 ? 0.139 -18.809 -1.873 1.00 95.81 100 ILE A O 1
ATOM 777 N N . ALA A 1 101 ? -0.289 -16.847 -0.870 1.00 93.75 101 ALA A N 1
ATOM 778 C CA . ALA A 1 101 ? 0.392 -16.028 -1.872 1.00 93.75 101 ALA A CA 1
ATOM 779 C C . ALA A 1 101 ? 1.884 -16.382 -2.003 1.00 93.75 101 ALA A C 1
ATOM 781 O O . ALA A 1 101 ? 2.394 -16.461 -3.119 1.00 93.75 101 ALA A O 1
ATOM 782 N N . VAL A 1 102 ? 2.570 -16.647 -0.885 1.00 96.25 102 VAL A N 1
ATOM 783 C CA . VAL A 1 102 ? 3.978 -17.072 -0.872 1.00 96.25 102 VAL A CA 1
ATOM 784 C C . VAL A 1 102 ? 4.141 -18.446 -1.516 1.00 96.25 102 VAL A C 1
ATOM 786 O O . VAL A 1 102 ? 5.011 -18.601 -2.367 1.00 96.25 102 VAL A O 1
ATOM 789 N N . ILE A 1 103 ? 3.291 -19.424 -1.185 1.00 96.31 103 ILE A N 1
ATOM 790 C CA . ILE A 1 103 ? 3.342 -20.756 -1.810 1.00 96.31 103 ILE A CA 1
ATOM 791 C C . ILE A 1 103 ? 3.154 -20.644 -3.324 1.00 96.31 103 ILE A C 1
ATOM 793 O O . ILE A 1 103 ? 3.949 -21.190 -4.086 1.00 96.31 103 ILE A O 1
ATOM 797 N N . VAL A 1 104 ? 2.136 -19.902 -3.768 1.00 95.75 104 VAL A N 1
ATOM 798 C CA . VAL A 1 104 ? 1.872 -19.695 -5.198 1.00 95.75 104 VAL A CA 1
ATOM 799 C C . VAL A 1 104 ? 3.038 -18.968 -5.871 1.00 95.75 104 VAL A C 1
ATOM 801 O O . VAL A 1 104 ? 3.444 -19.361 -6.961 1.00 95.75 104 VAL A O 1
ATOM 804 N N . GLY A 1 105 ? 3.623 -17.958 -5.221 1.00 93.62 105 GLY A N 1
ATOM 805 C CA . GLY A 1 105 ? 4.797 -17.242 -5.721 1.00 93.62 105 GLY A CA 1
ATOM 806 C C . GLY A 1 105 ? 6.026 -18.142 -5.872 1.00 93.62 105 GLY A C 1
ATOM 807 O O . GLY A 1 105 ? 6.701 -18.080 -6.899 1.00 93.62 105 GLY A O 1
ATOM 808 N N . ILE A 1 106 ? 6.277 -19.022 -4.896 1.00 94.81 106 ILE A N 1
ATOM 809 C CA . ILE A 1 106 ? 7.371 -20.003 -4.939 1.00 94.81 106 ILE A CA 1
ATOM 810 C C . ILE A 1 106 ? 7.137 -21.019 -6.062 1.00 94.81 106 ILE A C 1
ATOM 812 O O . ILE A 1 106 ? 8.042 -21.303 -6.840 1.00 94.81 106 ILE A O 1
ATOM 816 N N . ILE A 1 107 ? 5.918 -21.539 -6.207 1.00 95.19 107 ILE A N 1
ATOM 817 C CA . ILE A 1 107 ? 5.594 -22.456 -7.306 1.00 95.19 107 ILE A CA 1
ATOM 818 C C . ILE A 1 107 ? 5.799 -21.753 -8.654 1.00 95.19 107 ILE A C 1
ATOM 820 O O . ILE A 1 107 ? 6.426 -22.312 -9.548 1.00 95.19 107 ILE A O 1
ATOM 824 N N . LEU A 1 108 ? 5.331 -20.511 -8.800 1.00 92.00 108 LEU A N 1
ATOM 825 C CA . LEU A 1 108 ? 5.444 -19.757 -10.046 1.00 92.00 108 LEU A CA 1
ATOM 826 C C . LEU A 1 108 ? 6.903 -19.462 -10.421 1.00 92.00 108 LEU A C 1
ATOM 828 O O . LEU A 1 108 ? 7.275 -19.638 -11.581 1.00 92.00 108 LEU A O 1
ATOM 832 N N . VAL A 1 109 ? 7.741 -19.048 -9.461 1.00 92.62 109 VAL A N 1
ATOM 833 C CA . VAL A 1 109 ? 9.167 -18.781 -9.720 1.00 92.62 109 VAL A CA 1
ATOM 834 C C . VAL A 1 109 ? 9.927 -20.065 -10.053 1.00 92.62 109 VAL A C 1
ATOM 836 O O . VAL A 1 109 ? 10.782 -20.041 -10.933 1.00 92.62 109 VAL A O 1
ATOM 839 N N . LEU A 1 110 ? 9.573 -21.193 -9.426 1.00 89.81 110 LEU A N 1
ATOM 840 C CA . LEU A 1 110 ? 10.141 -22.506 -9.739 1.00 89.81 110 LEU A CA 1
ATOM 841 C C . LEU A 1 110 ? 9.637 -23.070 -11.073 1.00 89.81 110 LEU A C 1
ATOM 843 O O . LEU A 1 110 ? 10.314 -23.884 -11.677 1.00 89.81 110 LEU A O 1
ATOM 847 N N . VAL A 1 111 ? 8.459 -22.680 -11.561 1.00 90.56 111 VAL A N 1
ATOM 848 C CA . VAL A 1 111 ? 7.978 -23.120 -12.883 1.00 90.56 111 VAL A CA 1
ATOM 849 C C . VAL A 1 111 ? 8.596 -22.273 -13.990 1.00 90.56 111 VAL A C 1
ATOM 851 O O . VAL A 1 111 ? 9.086 -22.809 -14.981 1.00 90.56 111 VAL A O 1
ATOM 854 N N . ILE A 1 112 ? 8.586 -20.949 -13.827 1.00 87.75 112 ILE A N 1
ATOM 855 C CA . ILE A 1 112 ? 9.058 -20.011 -14.852 1.00 87.75 112 ILE A CA 1
ATOM 856 C C . ILE A 1 112 ? 10.593 -19.931 -14.876 1.00 87.75 112 ILE A C 1
ATOM 858 O O . ILE A 1 112 ? 11.154 -19.619 -15.923 1.00 87.75 112 ILE A O 1
ATOM 862 N N . HIS A 1 113 ? 11.271 -20.206 -13.752 1.00 82.25 113 HIS A N 1
ATOM 863 C CA . HIS A 1 113 ? 12.711 -19.984 -13.558 1.00 82.25 113 HIS A CA 1
ATOM 864 C C . HIS A 1 113 ? 13.193 -18.655 -14.173 1.00 82.25 113 HIS A C 1
ATOM 866 O O . HIS A 1 113 ? 14.057 -18.651 -15.058 1.00 82.25 113 HIS A O 1
ATOM 872 N N . PRO A 1 114 ? 12.640 -17.500 -13.750 1.00 73.50 114 PRO A N 1
ATOM 873 C CA . PRO A 1 114 ? 13.061 -16.212 -14.279 1.00 73.50 114 PRO A CA 1
ATOM 874 C C . PRO A 1 114 ? 14.490 -15.918 -13.796 1.00 73.50 114 PRO A C 1
ATOM 876 O O . PRO A 1 114 ? 14.695 -15.435 -12.688 1.00 73.50 114 PRO A O 1
ATOM 879 N N . GLY A 1 115 ? 15.494 -16.256 -14.604 1.00 63.38 115 GLY A N 1
ATOM 880 C CA . GLY A 1 115 ? 16.897 -16.069 -14.216 1.00 63.38 115 GLY A CA 1
ATOM 881 C C . GLY A 1 115 ? 17.936 -16.730 -15.118 1.00 63.38 115 GLY A C 1
ATOM 882 O O . GLY A 1 115 ? 19.089 -16.318 -15.100 1.00 63.38 115 GLY A O 1
ATOM 883 N N . THR A 1 116 ? 17.559 -17.683 -15.971 1.00 64.06 116 THR A N 1
ATOM 884 C CA . THR A 1 116 ? 18.506 -18.406 -16.847 1.00 64.06 116 THR A CA 1
ATOM 885 C C . THR A 1 116 ? 19.006 -17.607 -18.062 1.00 64.06 116 THR A C 1
ATOM 887 O O . THR A 1 116 ? 19.714 -18.151 -18.901 1.00 64.06 116 THR A O 1
ATOM 890 N N . GLY A 1 117 ? 18.653 -16.321 -18.179 1.00 60.56 117 GLY A N 1
ATOM 891 C CA . GLY A 1 117 ? 18.926 -15.495 -19.364 1.00 60.56 117 GLY A CA 1
ATOM 892 C C . GLY A 1 117 ? 19.831 -14.281 -19.144 1.00 60.56 117 GLY A C 1
ATOM 893 O O . GLY A 1 117 ? 19.933 -13.438 -20.034 1.00 60.56 117 GLY A O 1
ATOM 894 N N . THR A 1 118 ? 20.449 -14.104 -17.974 1.00 55.62 118 THR A N 1
ATOM 895 C CA . THR A 1 118 ? 21.369 -12.977 -17.746 1.00 55.62 118 THR A CA 1
ATOM 896 C C . THR A 1 118 ? 22.466 -13.366 -16.762 1.00 55.62 118 THR A C 1
ATOM 898 O O . THR A 1 118 ? 22.383 -13.073 -15.573 1.00 55.62 118 THR A O 1
ATOM 901 N N . GLU A 1 119 ? 23.535 -13.973 -17.276 1.00 55.78 119 GLU A N 1
ATOM 902 C CA . GLU A 1 119 ? 24.849 -13.873 -16.641 1.00 55.78 119 GLU A CA 1
ATOM 903 C C . GLU A 1 119 ? 25.310 -12.415 -16.766 1.00 55.78 119 GLU A C 1
ATOM 905 O O . GLU A 1 119 ? 25.879 -11.980 -17.764 1.00 55.78 119 GLU A O 1
ATOM 910 N N . LYS A 1 120 ? 24.976 -11.609 -15.757 1.00 54.06 120 LYS A N 1
ATOM 911 C CA . LYS A 1 120 ? 25.739 -10.404 -15.445 1.00 54.06 120 LYS A CA 1
ATOM 912 C C . LYS A 1 120 ? 26.745 -10.790 -14.374 1.00 54.06 120 LYS A C 1
ATOM 914 O O . LYS A 1 120 ? 26.504 -10.586 -13.185 1.00 54.06 120 LYS A O 1
ATOM 919 N N . ASP A 1 121 ? 27.873 -11.330 -14.823 1.00 52.44 121 ASP A N 1
ATOM 920 C CA . ASP A 1 121 ? 29.133 -11.244 -14.093 1.00 52.44 121 ASP A CA 1
ATOM 921 C C . ASP A 1 121 ? 29.371 -9.778 -13.719 1.00 52.44 121 ASP A C 1
ATOM 923 O O . ASP A 1 121 ? 29.641 -8.935 -14.576 1.00 52.44 121 ASP A O 1
ATOM 927 N N . GLY A 1 122 ? 29.191 -9.436 -12.443 1.00 54.34 122 GLY A N 1
ATOM 928 C CA . GLY A 1 122 ? 29.422 -8.063 -11.996 1.00 54.34 122 GLY A CA 1
ATOM 929 C C . GLY A 1 122 ? 28.621 -7.563 -10.802 1.00 54.34 122 GLY A C 1
ATOM 930 O O . GLY A 1 122 ? 28.451 -6.351 -10.679 1.00 54.34 122 GLY A O 1
ATOM 931 N N . HIS A 1 123 ? 28.146 -8.420 -9.896 1.00 45.62 123 HIS A N 1
ATOM 932 C CA . HIS A 1 123 ? 27.866 -7.967 -8.530 1.00 45.62 123 HIS A CA 1
ATOM 933 C C . HIS A 1 123 ? 28.880 -8.562 -7.568 1.00 45.62 123 HIS A C 1
ATOM 935 O O . HIS A 1 123 ? 28.741 -9.657 -7.033 1.00 45.62 123 HIS A O 1
ATOM 941 N N . ARG A 1 124 ? 29.940 -7.765 -7.411 1.00 46.69 124 ARG A N 1
ATOM 942 C CA . ARG A 1 124 ? 30.839 -7.702 -6.265 1.00 46.69 124 ARG A CA 1
ATOM 943 C C . ARG A 1 124 ? 30.094 -8.170 -5.016 1.00 46.69 124 ARG A C 1
ATOM 945 O O . ARG A 1 124 ? 29.080 -7.575 -4.648 1.00 46.69 124 ARG A O 1
ATOM 952 N N . GLY A 1 125 ? 30.617 -9.232 -4.406 1.00 48.09 125 GLY A N 1
ATOM 953 C CA . GLY A 1 125 ? 30.190 -9.713 -3.103 1.00 48.09 125 GLY A CA 1
ATOM 954 C C . GLY A 1 125 ? 30.011 -8.548 -2.135 1.00 48.09 125 GLY A C 1
ATOM 955 O O . GLY A 1 125 ? 30.818 -7.614 -2.100 1.00 48.09 125 GLY A O 1
ATOM 956 N N . GLY A 1 126 ? 28.894 -8.597 -1.415 1.00 47.22 126 GLY A N 1
ATOM 957 C CA . GLY A 1 126 ? 28.463 -7.569 -0.492 1.00 47.22 126 GLY A CA 1
ATOM 958 C C . GLY A 1 126 ? 29.555 -7.204 0.505 1.00 47.22 126 GLY A C 1
ATOM 959 O O . GLY A 1 126 ? 29.995 -8.022 1.303 1.00 47.22 126 GLY A O 1
ATOM 960 N N . SER A 1 127 ? 29.931 -5.931 0.471 1.00 45.88 127 SER A N 1
ATOM 961 C CA . SER A 1 127 ? 30.544 -5.226 1.594 1.00 45.88 127 SER A CA 1
ATOM 962 C C . SER A 1 127 ? 29.506 -4.307 2.257 1.00 45.88 127 SER A C 1
ATOM 964 O O . SER A 1 127 ? 29.836 -3.224 2.728 1.00 45.88 127 SER A O 1
ATOM 966 N N . GLY A 1 128 ? 28.233 -4.714 2.239 1.00 59.69 128 GLY A N 1
ATOM 967 C CA . GLY A 1 128 ? 27.247 -4.260 3.217 1.00 59.69 128 GLY A CA 1
ATOM 968 C C . GLY A 1 128 ? 27.304 -5.217 4.409 1.00 59.69 128 GLY A C 1
ATOM 969 O O . GLY A 1 128 ? 27.584 -6.398 4.186 1.00 59.69 128 GLY A O 1
ATOM 970 N N . PRO A 1 129 ? 27.097 -4.753 5.653 1.00 60.81 129 PRO A N 1
ATOM 971 C CA . PRO A 1 129 ? 27.048 -5.648 6.803 1.00 60.81 129 PRO A CA 1
ATOM 972 C C . PRO A 1 129 ? 26.080 -6.789 6.485 1.00 60.81 129 PRO A C 1
ATOM 974 O O . PRO A 1 129 ? 24.967 -6.543 6.020 1.00 60.81 129 PRO A O 1
ATOM 977 N N . VAL A 1 130 ? 26.529 -8.032 6.673 1.00 61.44 130 VAL A N 1
ATOM 978 C CA . VAL A 1 130 ? 25.666 -9.216 6.643 1.00 61.44 130 VAL A CA 1
ATOM 979 C C . VAL A 1 130 ? 24.627 -9.018 7.737 1.00 61.44 130 VAL A C 1
ATOM 981 O O . VAL A 1 130 ? 24.869 -9.350 8.892 1.00 61.44 130 VAL A O 1
ATOM 984 N N . MET A 1 131 ? 23.502 -8.394 7.382 1.00 62.06 131 MET A N 1
ATOM 985 C CA . MET A 1 131 ? 22.355 -8.280 8.264 1.00 62.06 131 MET A CA 1
ATOM 986 C C . MET A 1 131 ? 21.861 -9.698 8.462 1.00 62.06 131 MET A C 1
ATOM 988 O O . MET A 1 131 ? 21.330 -10.334 7.548 1.00 62.06 131 MET A O 1
ATOM 992 N N . THR A 1 132 ? 22.132 -10.228 9.645 1.00 79.94 132 THR A N 1
ATOM 993 C CA . THR A 1 132 ? 21.635 -11.534 10.018 1.00 79.94 132 THR A CA 1
ATOM 994 C C . THR A 1 132 ? 20.113 -11.442 10.127 1.00 79.94 132 THR A C 1
ATOM 996 O O . THR A 1 132 ? 19.573 -10.387 10.464 1.00 79.94 132 THR A O 1
ATOM 999 N N . SER A 1 133 ? 19.430 -12.568 9.887 1.00 79.19 133 SER A N 1
ATOM 1000 C CA . SER A 1 133 ? 18.029 -12.829 10.256 1.00 79.19 133 SER A CA 1
ATOM 1001 C C . SER A 1 133 ? 17.590 -11.981 11.444 1.00 79.19 133 SER A C 1
ATOM 1003 O O . SER A 1 133 ? 16.761 -11.081 11.322 1.00 79.19 133 SER A O 1
ATOM 1005 N N . ALA A 1 134 ? 18.273 -12.270 12.563 1.00 80.50 134 ALA A N 1
ATOM 1006 C CA . ALA A 1 134 ? 18.127 -11.690 13.895 1.00 80.50 134 ALA A CA 1
ATOM 1007 C C . ALA A 1 134 ? 18.221 -10.159 13.924 1.00 80.50 134 ALA A C 1
ATOM 1009 O O . ALA A 1 134 ? 17.423 -9.534 14.614 1.00 80.50 134 ALA A O 1
ATOM 1010 N N . ASP A 1 135 ? 19.127 -9.550 13.158 1.00 80.56 135 ASP A N 1
ATOM 1011 C CA . ASP A 1 135 ? 19.325 -8.099 13.164 1.00 80.56 135 ASP A CA 1
ATOM 1012 C C . ASP A 1 135 ? 18.118 -7.380 12.564 1.00 80.56 135 ASP A C 1
ATOM 1014 O O . ASP A 1 135 ? 17.672 -6.384 13.120 1.00 80.56 135 ASP A O 1
ATOM 1018 N N . ALA A 1 136 ? 17.519 -7.925 11.500 1.00 81.69 136 ALA A N 1
ATOM 1019 C CA . ALA A 1 136 ? 16.338 -7.338 10.868 1.00 81.69 136 ALA A CA 1
ATOM 1020 C C . ALA A 1 136 ? 15.083 -7.426 11.755 1.00 81.69 136 ALA A C 1
ATOM 1022 O O . ALA A 1 136 ? 14.315 -6.466 11.827 1.00 81.69 136 ALA A O 1
ATOM 1023 N N . LEU A 1 137 ? 14.866 -8.547 12.464 1.00 83.06 137 LEU A N 1
ATOM 1024 C CA . LEU A 1 137 ? 13.738 -8.619 13.406 1.00 83.06 137 LEU A CA 1
ATOM 1025 C C . LEU A 1 137 ? 14.017 -7.785 14.661 1.00 83.06 137 LEU A C 1
ATOM 1027 O O . LEU A 1 137 ? 13.087 -7.188 15.194 1.00 83.06 137 LEU A O 1
ATOM 1031 N N . LEU A 1 138 ? 15.270 -7.708 15.128 1.00 79.19 138 LEU A N 1
ATOM 1032 C CA . LEU A 1 138 ? 15.645 -6.809 16.221 1.00 79.19 138 LEU A CA 1
ATOM 1033 C C . LEU A 1 138 ? 15.424 -5.343 15.836 1.00 79.19 138 LEU A C 1
ATOM 1035 O O . LEU A 1 138 ? 14.973 -4.574 16.680 1.00 79.19 138 LEU A O 1
ATOM 1039 N N . ASP A 1 139 ? 15.682 -4.962 14.586 1.00 79.12 139 ASP A N 1
ATOM 1040 C CA . ASP A 1 139 ? 15.444 -3.606 14.082 1.00 79.12 139 ASP A CA 1
ATOM 1041 C C . ASP A 1 139 ? 13.942 -3.290 13.989 1.00 79.12 139 ASP A C 1
ATOM 1043 O O . ASP A 1 139 ?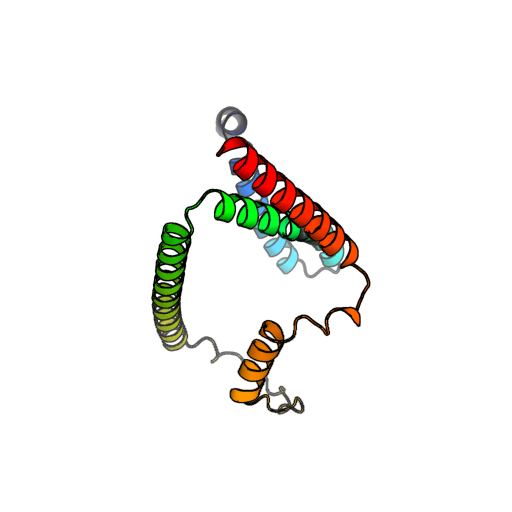 13.491 -2.244 14.453 1.00 79.12 139 ASP A O 1
ATOM 1047 N N . LEU A 1 140 ? 13.129 -4.249 13.525 1.00 80.06 140 LEU A N 1
ATOM 1048 C CA . LEU A 1 140 ? 11.665 -4.142 13.541 1.00 80.06 140 LEU A CA 1
ATOM 1049 C C . LEU A 1 140 ? 11.113 -3.992 14.969 1.00 80.06 140 LEU A C 1
ATOM 1051 O O . LEU A 1 140 ? 10.242 -3.159 15.223 1.00 80.06 140 LEU A O 1
ATOM 1055 N N . ILE A 1 141 ? 11.621 -4.787 15.915 1.00 80.75 141 ILE A N 1
ATOM 1056 C CA . ILE A 1 141 ? 11.214 -4.727 17.324 1.00 80.75 141 ILE A CA 1
ATOM 1057 C C . ILE A 1 141 ? 11.649 -3.400 17.949 1.00 80.75 141 ILE A C 1
ATOM 1059 O O . ILE A 1 141 ? 10.868 -2.790 18.675 1.00 80.75 141 ILE A O 1
ATOM 1063 N N . ARG A 1 142 ? 12.857 -2.908 17.647 1.00 74.19 142 ARG A N 1
ATOM 1064 C CA . ARG A 1 142 ? 13.318 -1.584 18.093 1.00 74.19 142 ARG A CA 1
ATOM 1065 C C . ARG A 1 142 ? 12.432 -0.474 17.536 1.00 74.19 142 ARG A C 1
ATOM 1067 O O . ARG A 1 142 ? 12.013 0.390 18.298 1.00 74.19 142 ARG A O 1
ATOM 1074 N N . TYR A 1 143 ? 12.056 -0.539 16.262 1.00 74.44 143 TYR A N 1
ATOM 1075 C CA . TYR A 1 143 ? 11.128 0.421 15.662 1.00 74.44 143 TYR A CA 1
ATOM 1076 C C . TYR A 1 143 ? 9.759 0.450 16.373 1.00 74.44 143 TYR A C 1
ATOM 1078 O O . TYR A 1 143 ? 9.177 1.517 16.545 1.00 74.44 143 TYR A O 1
ATOM 1086 N N . ILE A 1 144 ? 9.271 -0.700 16.853 1.00 73.94 144 ILE A N 1
ATOM 1087 C CA . ILE A 1 144 ? 8.010 -0.811 17.609 1.00 73.94 144 ILE A CA 1
ATOM 1088 C C . ILE A 1 144 ? 8.155 -0.376 19.082 1.00 73.94 144 ILE A C 1
ATOM 1090 O O . ILE A 1 144 ? 7.248 0.255 19.624 1.00 73.94 144 ILE A O 1
ATOM 1094 N N . CYS A 1 145 ? 9.261 -0.717 19.753 1.00 63.25 145 CYS A N 1
ATOM 1095 C CA . CYS A 1 145 ? 9.438 -0.515 21.198 1.00 63.25 145 CYS A CA 1
ATOM 1096 C C . CYS A 1 145 ? 10.041 0.842 21.588 1.00 63.25 145 CYS A C 1
ATOM 1098 O O . CYS A 1 145 ? 9.824 1.287 22.714 1.00 63.25 145 CYS A O 1
ATOM 1100 N N . THR A 1 146 ? 10.791 1.508 20.707 1.00 54.75 146 THR A N 1
ATOM 1101 C CA . THR A 1 146 ? 11.382 2.827 20.986 1.00 54.75 146 THR A CA 1
ATOM 1102 C C . THR A 1 146 ? 10.789 3.902 20.075 1.00 54.75 146 THR A C 1
ATOM 1104 O O . THR A 1 146 ? 11.412 4.266 19.082 1.00 54.75 146 THR A O 1
ATOM 1107 N N . PRO A 1 147 ? 9.629 4.495 20.416 1.00 54.09 147 PRO A N 1
ATOM 1108 C CA . PRO A 1 147 ? 9.116 5.663 19.696 1.00 54.09 147 PRO A CA 1
ATOM 1109 C C . PRO A 1 147 ? 9.918 6.958 19.968 1.00 54.09 147 PRO A C 1
ATOM 1111 O O . PRO A 1 147 ? 9.564 8.016 19.461 1.00 54.09 147 PRO A O 1
ATOM 1114 N N . ALA A 1 148 ? 10.991 6.912 20.770 1.00 53.69 148 ALA A N 1
ATOM 1115 C CA . ALA A 1 148 ? 11.655 8.102 21.313 1.00 53.69 148 ALA A CA 1
ATOM 1116 C C . ALA A 1 148 ? 12.809 8.691 20.468 1.00 53.69 148 ALA A C 1
ATOM 1118 O O . ALA A 1 148 ? 13.245 9.799 20.765 1.00 53.69 148 ALA A O 1
ATOM 1119 N N . SER A 1 149 ? 13.318 8.020 19.424 1.00 46.78 149 SER A N 1
ATOM 1120 C CA . SER A 1 149 ? 14.463 8.527 18.631 1.00 46.78 149 SER A CA 1
ATOM 1121 C C . SER A 1 149 ? 14.090 9.229 17.316 1.00 46.78 149 SER A C 1
ATOM 1123 O O . SER A 1 149 ? 14.974 9.597 16.548 1.00 46.78 149 SER A O 1
ATOM 1125 N N . ILE A 1 150 ? 12.799 9.451 17.044 1.00 50.00 150 ILE A N 1
ATOM 1126 C CA . ILE A 1 150 ? 12.310 10.079 15.797 1.00 50.00 150 ILE A CA 1
ATOM 1127 C C . ILE A 1 150 ? 12.572 11.603 15.756 1.00 50.00 150 ILE A C 1
ATOM 1129 O O . ILE A 1 150 ? 12.494 12.216 14.698 1.00 50.00 150 ILE A O 1
ATOM 1133 N N . TYR A 1 151 ? 12.985 12.224 16.864 1.00 51.53 151 TYR A N 1
ATOM 1134 C CA . TYR A 1 151 ? 13.225 13.674 16.942 1.00 51.53 151 TYR A CA 1
ATOM 1135 C C . TYR A 1 151 ? 14.553 14.169 16.328 1.00 51.53 151 TYR A C 1
ATOM 1137 O O . TYR A 1 151 ? 14.807 15.371 16.345 1.00 51.53 151 TYR A O 1
ATOM 1145 N N . ALA A 1 152 ? 15.417 13.290 15.801 1.00 45.22 152 ALA A N 1
ATOM 1146 C CA . ALA A 1 152 ? 16.755 13.673 15.315 1.00 45.22 152 ALA A CA 1
ATOM 1147 C C . ALA A 1 152 ? 16.874 13.874 13.786 1.00 45.22 152 ALA A C 1
ATOM 1149 O O . ALA A 1 152 ? 17.944 14.240 13.306 1.00 45.22 152 ALA A O 1
ATOM 1150 N N . HIS A 1 153 ? 15.793 13.690 13.021 1.00 46.25 153 HIS A N 1
ATOM 1151 C CA . HIS A 1 153 ? 15.734 14.008 11.587 1.00 46.25 153 HIS A CA 1
ATOM 1152 C C . HIS A 1 153 ? 14.431 14.758 11.274 1.00 46.25 153 HIS A C 1
ATOM 1154 O O . HIS A 1 153 ? 13.552 14.263 10.572 1.00 46.25 153 HIS A O 1
ATOM 1160 N N . THR A 1 154 ? 14.293 15.938 11.876 1.00 48.91 154 THR A N 1
ATOM 1161 C CA . THR A 1 154 ? 13.106 16.796 11.796 1.00 48.91 154 THR A CA 1
ATOM 1162 C C . THR A 1 154 ? 13.282 17.830 10.689 1.00 48.91 154 THR A C 1
ATOM 1164 O O . THR A 1 154 ? 14.004 18.795 10.890 1.00 48.91 154 THR A O 1
ATOM 1167 N N . ASP A 1 155 ? 12.631 17.604 9.546 1.00 49.97 155 ASP A N 1
ATOM 1168 C CA . ASP A 1 155 ? 12.189 18.630 8.586 1.00 49.97 155 ASP A CA 1
ATOM 1169 C C . ASP A 1 155 ? 11.167 17.975 7.624 1.00 49.97 155 ASP A C 1
ATOM 1171 O O . ASP A 1 155 ? 11.530 17.474 6.567 1.00 49.97 155 ASP A O 1
ATOM 1175 N N . GLU A 1 156 ? 9.905 17.865 8.077 1.00 54.41 156 GLU A N 1
ATOM 1176 C CA . GLU A 1 156 ? 8.624 17.635 7.339 1.00 54.41 156 GLU A CA 1
ATOM 1177 C C . GLU A 1 156 ? 7.548 16.982 8.250 1.00 54.41 156 GLU A C 1
ATOM 1179 O O . GLU A 1 156 ? 6.355 17.019 7.945 1.00 54.41 156 GLU A O 1
ATOM 1184 N N . SER A 1 157 ? 7.930 16.425 9.406 1.00 53.06 157 SER A N 1
ATOM 1185 C CA . SER A 1 157 ? 7.039 15.702 10.336 1.00 53.06 157 SER A CA 1
ATOM 1186 C C . SER A 1 157 ? 6.216 16.575 11.302 1.00 53.06 157 SER A C 1
ATOM 1188 O O . SER A 1 157 ? 5.307 16.057 11.957 1.00 53.06 157 SER A O 1
ATOM 1190 N N . ASP A 1 158 ? 6.467 17.885 11.383 1.00 54.97 158 ASP A N 1
ATOM 1191 C CA . ASP A 1 158 ? 5.782 18.783 12.332 1.00 54.97 158 ASP A CA 1
ATOM 1192 C C . ASP A 1 158 ? 4.289 18.971 12.022 1.00 54.97 158 ASP A C 1
ATOM 1194 O O . ASP A 1 158 ? 3.469 19.128 12.930 1.00 54.97 158 ASP A O 1
ATOM 1198 N N . LEU A 1 159 ? 3.891 18.855 10.751 1.00 55.75 159 LEU A N 1
ATOM 1199 C CA . LEU A 1 159 ? 2.482 18.944 10.357 1.00 55.75 159 LEU A CA 1
ATOM 1200 C C . LEU A 1 159 ? 1.688 17.705 10.803 1.00 55.75 159 LEU A C 1
ATOM 1202 O O . LEU A 1 159 ? 0.520 17.811 11.178 1.00 55.75 159 LEU A O 1
ATOM 1206 N N . PHE A 1 160 ? 2.329 16.534 10.833 1.00 56.22 160 PHE A N 1
ATOM 1207 C CA . PHE A 1 160 ? 1.702 15.293 11.286 1.00 56.22 160 PHE A CA 1
ATOM 1208 C C . PHE A 1 160 ? 1.497 15.288 12.802 1.00 56.22 160 PHE A C 1
ATOM 1210 O O . PHE A 1 160 ? 0.415 14.934 13.264 1.00 56.22 160 PHE A O 1
ATOM 1217 N N . LEU A 1 161 ? 2.488 15.747 13.575 1.00 52.81 161 LEU A N 1
ATOM 1218 C CA . LEU A 1 161 ? 2.372 15.850 15.031 1.00 52.81 161 LEU A CA 1
ATOM 1219 C C . LEU A 1 161 ? 1.366 16.939 15.436 1.00 52.81 161 LEU A C 1
ATOM 1221 O O . LEU A 1 161 ? 0.605 16.729 16.375 1.00 52.81 161 LEU A O 1
ATOM 1225 N N . PHE A 1 162 ? 1.258 18.042 14.684 1.00 57.59 162 PHE A N 1
ATOM 1226 C CA . PHE A 1 162 ? 0.211 19.047 14.897 1.00 57.59 162 PHE A CA 1
ATOM 1227 C C . PHE A 1 162 ? -1.197 18.496 14.613 1.00 57.59 162 PHE A C 1
ATOM 1229 O O . PHE A 1 162 ? -2.094 18.679 15.434 1.00 57.59 162 PHE A O 1
ATOM 1236 N N . VAL A 1 163 ? -1.406 17.755 13.515 1.00 56.25 163 VAL A N 1
ATOM 1237 C CA . VAL A 1 163 ? -2.706 17.122 13.200 1.00 56.25 163 VAL A CA 1
ATOM 1238 C C . VAL A 1 163 ? -3.042 15.997 14.184 1.00 56.25 163 VAL A C 1
ATOM 1240 O O . VAL A 1 163 ? -4.194 15.863 14.585 1.00 56.25 163 VAL A O 1
ATOM 1243 N N . PHE A 1 164 ? -2.056 15.214 14.623 1.00 57.44 164 PHE A N 1
ATOM 1244 C CA . PHE A 1 164 ? -2.253 14.112 15.567 1.00 57.44 164 PHE A CA 1
ATOM 1245 C C . PHE A 1 164 ? -2.461 14.602 17.008 1.00 57.44 164 PHE A C 1
ATOM 1247 O O . PHE A 1 164 ? -3.287 14.048 17.730 1.00 57.44 164 PHE A O 1
ATOM 1254 N N . SER A 1 165 ? -1.778 15.677 17.414 1.00 60.75 165 SER A N 1
ATOM 1255 C CA . SER A 1 165 ? -1.997 16.365 18.693 1.00 60.75 165 SER A CA 1
ATOM 1256 C C . SER A 1 165 ? -3.376 17.036 18.721 1.00 60.75 165 SER A C 1
ATOM 1258 O O . SER A 1 165 ? -4.157 16.799 19.642 1.00 60.75 165 SER A O 1
ATOM 1260 N N . SER A 1 166 ? -3.746 17.752 17.651 1.00 61.69 166 SER A N 1
ATOM 1261 C CA . SER A 1 166 ? -5.088 18.341 17.494 1.00 61.69 166 SER A CA 1
ATOM 1262 C C . SER A 1 166 ? -6.188 17.272 17.439 1.00 61.69 166 SER A C 1
ATOM 1264 O O . SER A 1 166 ? -7.246 17.434 18.041 1.00 61.69 166 SER A O 1
ATOM 1266 N N . GLY A 1 167 ? -5.932 16.151 16.759 1.00 60.78 167 GLY A N 1
ATOM 1267 C CA . GLY A 1 167 ? -6.843 15.010 16.675 1.00 60.78 167 GLY A CA 1
ATOM 1268 C C . GLY A 1 167 ? -6.988 14.259 17.999 1.00 60.78 167 GLY A C 1
ATOM 1269 O O . GLY A 1 167 ? -8.091 13.861 18.350 1.00 60.78 167 GLY A O 1
ATOM 1270 N N . SER A 1 168 ? -5.913 14.117 18.778 1.00 60.56 168 SER A N 1
ATOM 1271 C CA . SER A 1 168 ? -5.959 13.506 20.114 1.00 60.56 168 SER A CA 1
ATOM 1272 C C . SER A 1 168 ? -6.739 14.372 21.104 1.00 60.56 168 SER A C 1
ATOM 1274 O O . SER A 1 168 ? -7.538 13.837 21.865 1.00 60.56 168 SER A O 1
ATOM 1276 N N . LEU A 1 169 ? -6.579 15.701 21.044 1.00 64.56 169 LEU A N 1
ATOM 1277 C CA . LEU A 1 169 ? -7.410 16.665 21.777 1.00 64.56 169 LEU A CA 1
ATOM 1278 C C . LEU A 1 169 ? -8.881 16.579 21.353 1.00 64.56 169 LEU A C 1
ATOM 1280 O O . LEU A 1 169 ? -9.750 16.575 22.216 1.00 64.56 169 LEU A O 1
ATOM 1284 N N . ALA A 1 170 ? -9.164 16.440 20.054 1.00 57.94 170 ALA A N 1
ATOM 1285 C CA . ALA A 1 170 ? -10.524 16.263 19.550 1.00 57.94 170 ALA A CA 1
ATOM 1286 C C . ALA A 1 170 ? -11.143 14.926 19.980 1.00 57.94 170 ALA A C 1
ATOM 1288 O O . ALA A 1 170 ? -12.323 14.897 20.292 1.00 57.94 170 ALA A O 1
ATOM 1289 N N . VAL A 1 171 ? -10.374 13.835 20.049 1.00 58.72 171 VAL A N 1
ATOM 1290 C CA . VAL A 1 171 ? -10.876 12.531 20.513 1.00 58.72 171 VAL A CA 1
ATOM 1291 C C . VAL A 1 171 ? -11.054 12.508 22.024 1.00 58.72 171 VAL A C 1
ATOM 1293 O O . VAL A 1 171 ? -12.038 11.953 22.494 1.00 58.72 171 VAL A O 1
ATOM 1296 N N . LEU A 1 172 ? -10.174 13.154 22.794 1.00 63.50 172 LEU A N 1
ATOM 1297 C CA . LEU A 1 172 ? -10.408 13.393 24.220 1.00 63.50 172 LEU A CA 1
ATOM 1298 C C . LEU A 1 172 ? -11.661 14.245 24.431 1.00 63.50 172 LEU A C 1
ATOM 1300 O O . LEU A 1 172 ? -12.475 13.897 25.276 1.00 63.50 172 LEU A O 1
ATOM 1304 N N . TRP A 1 173 ? -11.861 15.293 23.629 1.00 65.44 173 TRP A N 1
ATOM 1305 C CA . TRP A 1 173 ? -13.071 16.114 23.669 1.00 65.44 173 TRP A CA 1
ATOM 1306 C C . TRP A 1 173 ? -14.322 15.306 23.297 1.00 65.44 173 TRP A C 1
ATOM 1308 O O . TRP A 1 173 ? -15.307 15.364 24.016 1.00 65.44 173 TRP A O 1
ATOM 1318 N N . PHE A 1 174 ? -14.269 14.476 22.249 1.00 60.53 174 PHE A N 1
ATOM 1319 C CA . PHE A 1 174 ? -15.379 13.611 21.824 1.00 60.53 174 PHE A CA 1
ATOM 1320 C C . PHE A 1 174 ? -15.690 12.514 22.846 1.00 60.53 174 PHE A C 1
ATOM 1322 O O . PHE A 1 174 ? -16.847 12.176 23.061 1.00 60.53 174 PHE A O 1
ATOM 1329 N N . CYS A 1 175 ? -14.662 11.958 23.486 1.00 51.56 175 CYS A N 1
ATOM 1330 C CA . CYS A 1 175 ? -14.802 10.951 24.532 1.00 51.56 175 CYS A CA 1
ATOM 1331 C C . CYS A 1 175 ? -15.380 11.573 25.813 1.00 51.56 175 CYS A C 1
ATOM 1333 O O . CYS A 1 175 ? -16.231 10.963 26.454 1.00 51.56 175 CYS A O 1
ATOM 1335 N N . VAL A 1 176 ? -14.989 12.812 26.143 1.00 62.06 176 VAL A N 1
ATOM 1336 C CA . VAL A 1 176 ? -15.596 13.610 27.221 1.00 62.06 176 VAL A CA 1
ATOM 1337 C C . VAL A 1 176 ? -17.050 13.957 26.892 1.00 62.06 176 VAL A C 1
ATOM 1339 O O . VAL A 1 176 ? -17.903 13.754 27.747 1.00 62.06 176 VAL A O 1
ATOM 1342 N N . ASP A 1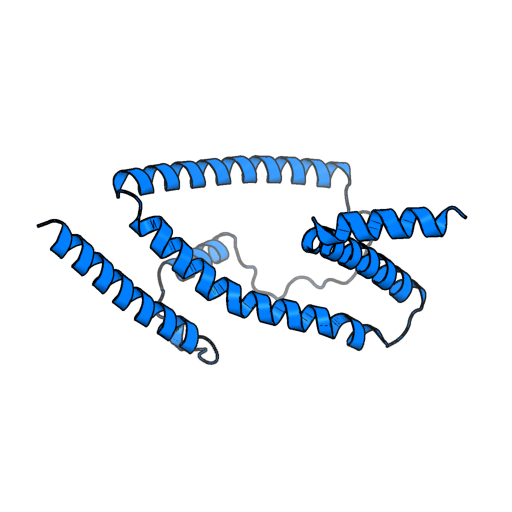 177 ? -17.366 14.385 25.667 1.00 59.47 177 ASP A N 1
ATOM 1343 C CA . ASP A 1 177 ? -18.745 14.641 25.221 1.00 59.47 177 ASP A CA 1
ATOM 1344 C C . ASP A 1 177 ? -19.609 13.370 25.292 1.00 59.47 177 ASP A C 1
ATOM 1346 O O . ASP A 1 177 ? -20.727 13.410 25.796 1.00 59.47 177 ASP A O 1
ATOM 1350 N N . LEU A 1 178 ? -19.083 12.212 24.875 1.00 50.69 178 LEU A N 1
ATOM 1351 C CA . LEU A 1 178 ? -19.799 10.932 24.932 1.00 50.69 178 LEU A CA 1
ATOM 1352 C C . LEU A 1 178 ? -20.027 10.442 26.374 1.00 50.69 178 LEU A C 1
ATOM 1354 O O . LEU A 1 178 ? -21.055 9.834 26.654 1.00 50.69 178 LEU A O 1
ATOM 1358 N N . ILE A 1 179 ? -19.089 10.713 27.287 1.00 60.78 179 ILE A N 1
ATOM 1359 C CA . ILE A 1 179 ? -19.222 10.425 28.724 1.00 60.78 179 ILE A CA 1
ATOM 1360 C C . ILE A 1 179 ? -20.208 11.380 29.405 1.00 60.78 179 ILE A C 1
ATOM 1362 O O . ILE A 1 179 ? -20.963 10.945 30.269 1.00 60.78 179 ILE A O 1
ATOM 1366 N N . ILE A 1 180 ? -20.244 12.651 28.997 1.00 53.44 180 ILE A N 1
ATOM 1367 C CA . ILE A 1 180 ? -21.202 13.643 29.503 1.00 53.44 180 ILE A CA 1
ATOM 1368 C C . ILE A 1 180 ? -22.621 13.386 28.961 1.00 53.44 180 ILE A C 1
ATOM 1370 O O . ILE A 1 180 ? -23.581 13.638 29.677 1.00 53.44 180 ILE A O 1
ATOM 1374 N N . LEU A 1 181 ? -22.776 12.839 27.747 1.00 51.09 181 LEU A N 1
ATOM 1375 C CA . LEU A 1 181 ? -24.073 12.425 27.178 1.00 51.09 181 LEU A CA 1
ATOM 1376 C C . LEU A 1 181 ? -24.549 11.029 27.627 1.00 51.09 181 LEU A C 1
ATOM 1378 O O . LEU A 1 181 ? -25.680 10.649 27.325 1.00 51.09 181 LEU A O 1
ATOM 1382 N N . ASN A 1 182 ? -23.696 10.249 28.303 1.00 44.38 182 ASN A N 1
ATOM 1383 C CA . ASN A 1 182 ? -24.027 8.949 28.907 1.00 44.38 182 ASN A CA 1
ATOM 1384 C C . ASN A 1 182 ? -24.110 9.040 30.449 1.00 44.38 182 ASN A C 1
ATOM 1386 O O . ASN A 1 182 ? -23.762 8.101 31.166 1.00 44.38 182 ASN A O 1
ATOM 1390 N N . GLN A 1 183 ? -24.554 10.192 30.949 1.00 41.81 183 GLN A N 1
ATOM 1391 C CA . GLN A 1 183 ? -25.081 10.448 32.294 1.00 41.81 183 GLN A CA 1
ATOM 1392 C C . GLN A 1 183 ? -26.428 11.154 32.136 1.00 41.81 183 GLN A C 1
ATOM 1394 O O . GLN A 1 183 ? -27.312 10.901 32.983 1.00 41.81 183 GLN A O 1
#